Protein AF-A0A934JJX5-F1 (afdb_monomer_lite)

Radius of gyration: 12.73 Å; chains: 1; bounding box: 19×26×41 Å

Foldseek 3Di:
DDPPPPQQWKWWKAFDPPAWDADPVRHTADNVTDIDGPDPVVVVCVVVNGMDTPDTPRDD

Secondary structure (DSSP, 8-state):
---------EEEEEEPTT---B-TTSPBPPTT-EEEE--HHHHHHHHTTSEEEEEETT--

Structure (mmCIF, N/CA/C/O backbone):
data_AF-A0A934JJX5-F1
#
_entry.id   AF-A0A934JJX5-F1
#
loop_
_atom_site.group_PDB
_atom_site.id
_atom_site.type_symbol
_atom_site.label_atom_id
_atom_site.label_alt_id
_atom_site.label_comp_id
_atom_site.label_asym_id
_atom_site.label_entity_id
_atom_site.label_seq_id
_atom_site.pdbx_PDB_ins_code
_atom_site.Cartn_x
_atom_site.Cartn_y
_atom_site.Cartn_z
_atom_site.occupancy
_atom_site.B_iso_or_equiv
_atom_site.auth_seq_id
_atom_site.auth_comp_id
_atom_site.auth_asym_id
_atom_site.auth_atom_id
_atom_site.pdbx_PDB_model_num
ATOM 1 N N . MET A 1 1 ? -7.752 17.992 29.646 1.00 57.50 1 MET A N 1
ATOM 2 C CA . MET A 1 1 ? -8.223 17.807 28.257 1.00 57.50 1 MET A CA 1
ATOM 3 C C . MET A 1 1 ? -7.489 16.601 27.696 1.00 57.50 1 MET A C 1
ATOM 5 O O . MET A 1 1 ? -6.282 16.674 2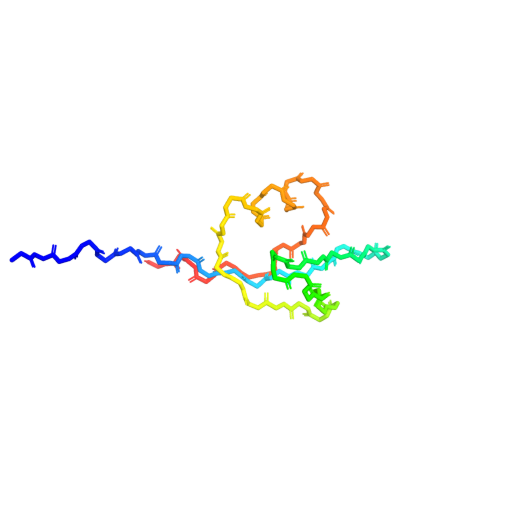7.521 1.00 57.50 1 MET A O 1
ATOM 9 N N . GLN A 1 2 ? -8.166 15.462 27.563 1.00 46.47 2 GLN A N 1
ATOM 10 C CA . GLN A 1 2 ? -7.566 14.236 27.034 1.00 46.47 2 GLN A CA 1
ATOM 11 C C . GLN A 1 2 ? -7.577 14.365 25.506 1.00 46.47 2 GLN A C 1
ATOM 13 O O . GLN A 1 2 ? -8.642 14.537 24.917 1.00 46.47 2 GLN A O 1
ATOM 18 N N . ALA A 1 3 ? -6.399 14.417 24.884 1.00 56.91 3 ALA A N 1
ATOM 19 C CA . ALA A 1 3 ? -6.283 14.468 23.431 1.00 56.91 3 ALA A CA 1
ATOM 20 C C . ALA A 1 3 ? -6.943 13.212 22.835 1.00 56.91 3 ALA A C 1
ATOM 22 O O . ALA A 1 3 ? -6.783 12.134 23.414 1.00 56.91 3 ALA A O 1
ATOM 23 N N . PRO A 1 4 ? -7.680 13.304 21.714 1.00 57.53 4 PRO A N 1
ATOM 24 C CA . PRO A 1 4 ? -8.183 12.109 21.065 1.00 57.53 4 PRO A CA 1
ATOM 25 C C . PRO A 1 4 ? -6.975 11.301 20.590 1.00 57.53 4 PRO A C 1
ATOM 27 O O . PRO A 1 4 ? -6.270 11.716 19.666 1.00 57.53 4 PRO A O 1
ATOM 30 N N . SER A 1 5 ? -6.726 10.161 21.238 1.00 53.25 5 SER A N 1
ATOM 31 C CA . SER A 1 5 ? -5.844 9.114 20.731 1.00 53.25 5 SER A CA 1
ATOM 32 C C . SER A 1 5 ? -6.401 8.670 19.387 1.00 53.25 5 SER A C 1
ATOM 34 O O . SER A 1 5 ? -7.248 7.786 19.303 1.00 53.25 5 SER A O 1
ATOM 36 N N . SER A 1 6 ? -5.991 9.360 18.326 1.00 58.59 6 SER A N 1
ATOM 37 C CA . SER A 1 6 ? -6.296 8.970 16.961 1.00 58.59 6 SER A CA 1
ATOM 38 C C . SER A 1 6 ? -5.558 7.663 16.740 1.00 58.59 6 SER A C 1
ATOM 40 O O . SER A 1 6 ? -4.349 7.667 16.529 1.00 58.59 6 SER A O 1
ATOM 42 N N . THR A 1 7 ? -6.260 6.542 16.877 1.00 67.00 7 THR A N 1
ATOM 43 C CA . THR A 1 7 ? -5.716 5.223 16.572 1.00 67.00 7 THR A CA 1
ATOM 44 C C . THR A 1 7 ? -5.350 5.214 15.095 1.00 67.00 7 THR A C 1
ATOM 46 O O . THR A 1 7 ? -6.204 5.094 14.217 1.00 67.00 7 THR A O 1
ATOM 49 N N . VAL A 1 8 ? -4.069 5.432 14.807 1.00 73.75 8 VAL A N 1
ATOM 50 C CA . VAL A 1 8 ? -3.552 5.437 13.445 1.00 73.75 8 VAL A CA 1
ATOM 51 C C . VAL A 1 8 ? -3.462 3.983 12.996 1.00 73.75 8 VAL A C 1
ATOM 53 O O . VAL A 1 8 ? -2.526 3.276 13.356 1.00 73.75 8 VAL A O 1
ATOM 56 N N . THR A 1 9 ? -4.443 3.516 12.224 1.00 83.69 9 THR A N 1
ATOM 57 C CA . THR A 1 9 ? -4.395 2.171 11.639 1.00 83.69 9 THR A CA 1
ATOM 58 C C . THR A 1 9 ? -3.238 2.098 10.647 1.00 83.69 9 THR A C 1
ATOM 60 O O . THR A 1 9 ? -3.262 2.766 9.611 1.00 83.69 9 THR A O 1
ATOM 63 N N . GLN A 1 10 ? -2.225 1.293 10.955 1.00 87.94 10 GLN A N 1
ATOM 64 C CA . GLN A 1 10 ? -1.126 0.999 1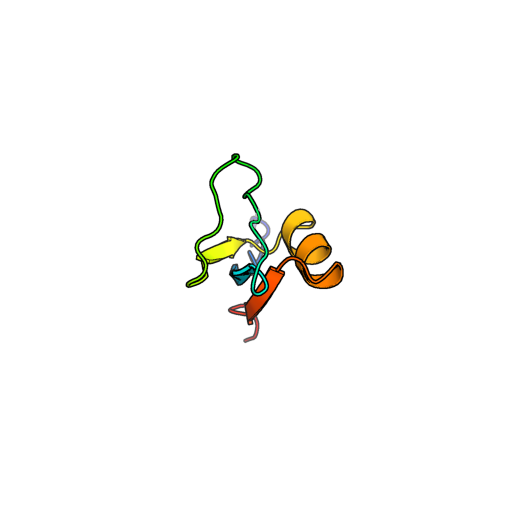0.039 1.00 87.94 10 GLN A CA 1
ATOM 65 C C . GLN A 1 10 ? -1.423 -0.280 9.256 1.00 87.94 10 GLN A C 1
ATOM 67 O O . GLN A 1 10 ? -1.979 -1.245 9.783 1.00 87.94 10 GLN A O 1
ATOM 72 N N . VAL A 1 11 ? -1.069 -0.276 7.976 1.00 90.25 11 VAL A N 1
ATOM 73 C CA . VAL A 1 11 ? -1.231 -1.416 7.078 1.00 90.25 11 VAL A CA 1
ATOM 74 C C . VAL A 1 11 ? 0.035 -1.584 6.248 1.00 90.25 11 VAL A C 1
ATOM 76 O O . VAL A 1 11 ? 0.584 -0.611 5.730 1.00 90.25 11 VAL A O 1
ATOM 79 N N . LYS A 1 12 ? 0.491 -2.822 6.078 1.00 92.12 12 LYS A N 1
ATOM 80 C CA . LYS A 1 12 ? 1.526 -3.146 5.100 1.00 92.12 12 LYS A CA 1
ATOM 81 C C . LYS A 1 12 ? 0.862 -3.375 3.751 1.00 92.12 12 LYS A C 1
ATOM 83 O O . LYS A 1 12 ? 0.052 -4.291 3.616 1.00 92.12 12 LYS A O 1
ATOM 88 N N . VAL A 1 13 ? 1.192 -2.557 2.755 1.00 92.44 13 VAL A N 1
ATOM 89 C CA . VAL A 1 13 ? 0.639 -2.654 1.393 1.00 92.44 13 VAL A CA 1
ATOM 90 C C . VAL A 1 13 ? 1.737 -2.896 0.376 1.00 92.44 13 VAL A C 1
ATOM 92 O O . VAL A 1 13 ? 2.834 -2.365 0.514 1.00 92.44 13 VAL A O 1
ATOM 95 N N . ARG A 1 14 ? 1.432 -3.637 -0.688 1.00 93.56 14 ARG A N 1
ATOM 96 C CA . ARG A 1 14 ? 2.294 -3.760 -1.875 1.00 93.56 14 ARG A CA 1
ATOM 97 C C . ARG A 1 14 ? 1.513 -3.504 -3.161 1.00 93.56 14 ARG A C 1
ATOM 99 O O . ARG A 1 14 ? 0.299 -3.693 -3.156 1.00 93.56 14 ARG A O 1
ATOM 106 N N . PRO A 1 15 ? 2.170 -3.120 -4.265 1.00 94.94 15 PRO A N 1
ATOM 107 C CA . PRO A 1 15 ? 1.547 -3.088 -5.580 1.00 94.94 15 PRO A CA 1
ATOM 108 C C . PRO A 1 15 ? 1.095 -4.485 -6.000 1.00 94.94 15 PRO A C 1
ATOM 110 O O . PRO A 1 15 ? 1.754 -5.483 -5.691 1.00 94.94 15 PRO A O 1
ATOM 113 N N . ALA A 1 16 ? -0.010 -4.552 -6.739 1.00 92.69 16 ALA A N 1
ATOM 114 C CA . ALA A 1 16 ? -0.361 -5.752 -7.482 1.00 92.69 16 ALA A CA 1
ATOM 115 C C . ALA A 1 16 ? 0.739 -6.102 -8.504 1.00 92.69 16 ALA A C 1
ATOM 117 O O . ALA A 1 16 ? 1.482 -5.234 -8.972 1.00 92.69 16 ALA A O 1
ATOM 118 N N . LEU A 1 17 ? 0.846 -7.385 -8.860 1.00 89.31 17 LEU A N 1
ATOM 119 C CA . LEU A 1 17 ? 1.836 -7.846 -9.836 1.00 89.31 17 LEU A CA 1
ATOM 120 C C . LEU A 1 17 ? 1.667 -7.104 -11.168 1.00 89.31 17 LEU A C 1
ATOM 122 O O . LEU A 1 17 ? 0.559 -6.968 -11.681 1.00 89.31 17 LEU A O 1
ATOM 126 N N . GLY A 1 18 ? 2.778 -6.601 -11.711 1.00 87.94 18 GLY A N 1
ATOM 127 C CA . GLY A 1 18 ? 2.780 -5.817 -12.948 1.00 87.94 18 GLY A CA 1
ATOM 128 C C . GLY A 1 18 ? 2.270 -4.378 -12.805 1.00 87.94 18 GLY A C 1
ATOM 129 O O . GLY A 1 18 ? 2.218 -3.667 -13.806 1.00 87.94 18 GLY A O 1
ATOM 130 N N . ARG A 1 19 ? 1.924 -3.914 -11.593 1.00 89.25 19 ARG A N 1
ATOM 131 C CA . ARG A 1 19 ? 1.555 -2.514 -11.338 1.00 89.25 19 ARG A CA 1
ATOM 132 C C . ARG A 1 19 ? 2.648 -1.759 -10.595 1.00 89.25 19 ARG A C 1
ATOM 134 O O . ARG A 1 19 ? 3.333 -2.288 -9.725 1.00 89.25 19 ARG A O 1
ATOM 141 N N . GLN A 1 20 ? 2.764 -0.475 -10.919 1.00 91.44 20 GLN A N 1
ATOM 142 C CA . GLN A 1 20 ? 3.608 0.476 -10.209 1.00 91.44 20 GLN A CA 1
ATOM 143 C C . GLN A 1 20 ? 2.714 1.555 -9.600 1.00 91.44 20 GLN A C 1
ATOM 145 O O . GLN A 1 20 ? 2.096 2.340 -10.315 1.00 91.44 20 GLN A O 1
ATOM 150 N N . VAL A 1 21 ? 2.652 1.596 -8.271 1.00 90.44 21 VAL A N 1
ATOM 151 C CA . VAL A 1 21 ? 1.866 2.585 -7.526 1.00 90.44 21 VAL A CA 1
ATOM 152 C C . VAL A 1 21 ? 2.825 3.533 -6.816 1.00 90.44 21 VAL A C 1
ATOM 154 O O . VAL A 1 21 ? 3.861 3.114 -6.298 1.00 90.44 21 VAL A O 1
ATOM 157 N N . ARG A 1 22 ? 2.496 4.824 -6.805 1.00 92.75 22 ARG A N 1
ATOM 158 C CA . ARG A 1 22 ? 3.253 5.851 -6.080 1.00 92.75 22 ARG A CA 1
ATOM 159 C C . ARG A 1 22 ? 2.515 6.223 -4.804 1.00 92.75 22 ARG A C 1
ATOM 161 O O . ARG A 1 22 ? 1.295 6.189 -4.763 1.00 92.75 22 ARG A O 1
ATOM 168 N N . LYS A 1 23 ? 3.253 6.592 -3.770 1.00 89.19 23 LYS A N 1
ATOM 169 C CA . LYS A 1 23 ? 2.723 7.204 -2.555 1.00 89.19 23 LYS A CA 1
ATOM 170 C C . LYS A 1 23 ? 2.270 8.634 -2.851 1.00 89.19 23 LYS A C 1
ATOM 172 O O . LYS A 1 23 ? 2.630 9.218 -3.874 1.00 89.19 23 LYS A O 1
ATOM 177 N N . GLU A 1 24 ? 1.536 9.223 -1.913 1.00 85.62 24 GLU A N 1
ATOM 178 C CA . GLU A 1 24 ? 1.080 10.622 -1.983 1.00 85.62 24 GLU A CA 1
ATOM 179 C C . GLU A 1 24 ? 2.253 11.614 -2.125 1.00 85.62 24 GLU A C 1
ATOM 181 O O . GLU A 1 24 ? 2.113 12.657 -2.750 1.00 85.62 24 GLU A O 1
ATOM 186 N N . ASN A 1 25 ? 3.442 11.249 -1.630 1.00 86.81 25 ASN A N 1
ATOM 187 C CA . ASN A 1 25 ? 4.676 12.030 -1.763 1.00 86.81 25 ASN A CA 1
ATOM 188 C C . ASN A 1 25 ? 5.444 11.792 -3.083 1.00 86.81 25 ASN A C 1
ATOM 190 O O . ASN A 1 25 ? 6.581 12.235 -3.218 1.00 86.81 25 ASN A O 1
ATOM 194 N N . GLY A 1 26 ? 4.873 11.041 -4.028 1.00 89.44 26 GLY A N 1
ATOM 195 C CA . GLY A 1 26 ? 5.482 10.731 -5.323 1.00 89.44 26 GLY A CA 1
ATOM 196 C C . GLY A 1 26 ? 6.492 9.578 -5.323 1.00 89.44 26 GLY A C 1
ATOM 197 O O . GLY A 1 26 ? 6.884 9.133 -6.401 1.00 89.44 26 GLY A O 1
ATOM 198 N N . GLN A 1 27 ? 6.885 9.040 -4.164 1.00 90.88 27 GLN A N 1
ATOM 199 C CA . GLN A 1 27 ? 7.797 7.891 -4.103 1.00 90.88 27 GLN A CA 1
ATOM 200 C C . GLN A 1 27 ? 7.107 6.604 -4.559 1.00 90.88 27 GLN A C 1
ATOM 202 O O . GLN A 1 27 ? 5.943 6.369 -4.245 1.00 90.88 27 GLN A O 1
ATOM 207 N N . ILE A 1 28 ? 7.839 5.728 -5.240 1.00 91.75 28 ILE A N 1
ATOM 208 C CA . ILE A 1 28 ? 7.319 4.428 -5.678 1.00 91.75 28 ILE A CA 1
ATOM 209 C C . ILE A 1 28 ? 7.149 3.495 -4.472 1.00 91.75 28 ILE A C 1
ATOM 211 O O . ILE A 1 28 ? 7.989 3.457 -3.572 1.00 91.75 28 ILE A O 1
ATOM 215 N N . ILE A 1 29 ? 6.045 2.750 -4.453 1.00 90.94 29 ILE A N 1
ATOM 216 C CA . ILE A 1 29 ? 5.800 1.693 -3.474 1.00 90.94 29 ILE A CA 1
ATOM 217 C C . ILE A 1 29 ? 6.601 0.455 -3.907 1.00 90.94 29 ILE A C 1
ATOM 219 O O . ILE A 1 29 ? 6.394 -0.029 -5.023 1.00 90.94 29 ILE A O 1
ATOM 223 N N . PRO A 1 30 ? 7.510 -0.060 -3.061 1.00 91.69 30 PRO A N 1
ATOM 224 C CA . PRO A 1 30 ? 8.296 -1.243 -3.390 1.00 91.69 30 PRO A CA 1
ATOM 225 C C . PRO A 1 30 ? 7.397 -2.478 -3.521 1.00 91.69 30 PRO A C 1
ATOM 227 O O . PRO A 1 30 ? 6.404 -2.621 -2.808 1.00 91.69 30 PRO A O 1
ATOM 230 N N . THR A 1 31 ? 7.768 -3.402 -4.406 1.00 90.06 31 THR A N 1
ATOM 231 C CA . THR A 1 31 ? 7.038 -4.664 -4.627 1.00 90.06 31 THR A CA 1
ATOM 232 C C . THR A 1 31 ? 7.049 -5.592 -3.412 1.00 90.06 31 THR A C 1
ATOM 234 O O . THR A 1 31 ? 6.127 -6.390 -3.254 1.00 90.06 31 THR A O 1
ATOM 237 N N . ASP A 1 32 ? 8.052 -5.449 -2.542 1.00 87.81 32 ASP A N 1
ATOM 238 C CA . ASP A 1 32 ? 8.153 -6.135 -1.244 1.00 87.81 32 ASP A CA 1
ATOM 239 C C . ASP A 1 32 ? 7.073 -5.674 -0.240 1.00 87.81 32 ASP A C 1
ATOM 241 O O . ASP A 1 32 ? 6.722 -6.358 0.724 1.00 87.81 32 ASP A O 1
ATOM 245 N N . GLY A 1 33 ? 6.474 -4.518 -0.519 1.00 88.81 33 GLY A N 1
ATOM 246 C CA . GLY A 1 33 ? 5.500 -3.861 0.328 1.00 88.81 33 GLY A CA 1
ATOM 247 C C . GLY A 1 33 ? 6.126 -2.893 1.323 1.00 88.81 33 GLY A C 1
ATOM 248 O O . GLY A 1 33 ? 7.328 -2.885 1.571 1.00 88.81 33 GLY A O 1
ATOM 249 N N . ILE A 1 34 ? 5.287 -2.023 1.866 1.00 90.81 34 ILE A N 1
ATOM 250 C CA . ILE A 1 34 ? 5.678 -0.946 2.768 1.00 90.81 34 ILE A CA 1
ATOM 251 C C . ILE A 1 34 ? 4.568 -0.679 3.774 1.00 90.81 34 ILE A C 1
ATOM 253 O O . ILE A 1 34 ? 3.381 -0.756 3.446 1.00 90.81 34 ILE A O 1
ATOM 257 N N . ASP A 1 35 ? 4.970 -0.349 4.991 1.00 91.19 35 ASP A N 1
ATOM 258 C CA . ASP A 1 35 ? 4.073 0.083 6.048 1.00 91.19 35 ASP A CA 1
ATOM 259 C C . ASP A 1 35 ? 3.615 1.516 5.789 1.00 91.19 35 ASP A C 1
ATOM 261 O O . ASP A 1 35 ? 4.410 2.450 5.638 1.00 91.19 35 ASP A O 1
ATOM 265 N N . VAL A 1 36 ? 2.302 1.685 5.706 1.00 88.38 36 VAL A N 1
ATOM 266 C CA . VAL A 1 36 ? 1.657 2.976 5.496 1.00 88.38 36 VAL A CA 1
ATOM 267 C C . VAL A 1 36 ? 0.549 3.165 6.511 1.00 88.38 36 VAL A C 1
ATOM 269 O O . VAL A 1 36 ? -0.080 2.218 6.984 1.00 88.38 36 VAL A O 1
ATOM 272 N N . VAL A 1 37 ? 0.269 4.422 6.821 1.00 89.31 37 VAL A N 1
ATOM 273 C CA . VAL A 1 37 ? -0.961 4.776 7.518 1.00 89.31 37 VAL A CA 1
ATOM 274 C C . VAL A 1 37 ? -2.126 4.564 6.558 1.00 89.31 37 VAL A C 1
ATOM 276 O O . VAL A 1 37 ? -2.101 5.065 5.432 1.00 89.31 37 VAL A O 1
ATOM 279 N N . LEU A 1 38 ? -3.150 3.832 6.996 1.00 88.00 38 LEU A N 1
ATOM 280 C CA . LEU A 1 38 ? -4.337 3.520 6.207 1.00 88.00 38 LEU A CA 1
ATOM 281 C C . LEU A 1 38 ? -5.198 4.779 6.001 1.00 88.00 38 LEU A C 1
ATOM 283 O O . LEU A 1 38 ? -6.225 4.980 6.651 1.00 88.00 38 LEU A O 1
ATOM 287 N N . SER A 1 39 ? -4.779 5.630 5.069 1.00 89.81 39 SER A N 1
ATOM 288 C CA . SER A 1 39 ? -5.521 6.811 4.6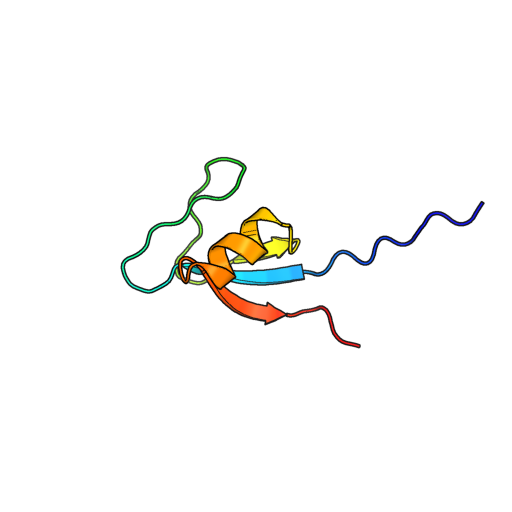32 1.00 89.81 39 SER A CA 1
ATOM 289 C C . SER A 1 39 ? -6.592 6.447 3.593 1.00 89.81 39 SER A C 1
ATOM 291 O O . SER A 1 39 ? -6.614 5.344 3.0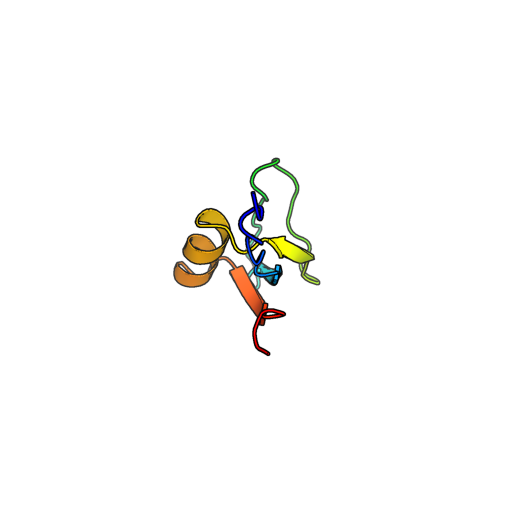30 1.00 89.81 39 SER A O 1
ATOM 293 N N . LYS A 1 40 ? -7.489 7.397 3.289 1.00 89.38 40 LYS A N 1
ATOM 294 C CA . LYS A 1 40 ? -8.498 7.249 2.221 1.00 89.38 40 LYS A CA 1
ATOM 295 C C . LYS A 1 40 ? -7.853 6.918 0.867 1.00 89.38 40 LYS A C 1
ATOM 297 O O . LYS A 1 40 ? -8.441 6.172 0.086 1.00 89.38 40 LYS A O 1
ATOM 302 N N . TYR A 1 41 ? -6.645 7.431 0.616 1.00 90.50 41 TYR A N 1
ATOM 303 C CA . TYR A 1 41 ? -5.864 7.150 -0.587 1.00 90.50 41 TYR A CA 1
ATOM 304 C C . TYR A 1 41 ? -5.566 5.652 -0.725 1.00 90.50 41 TYR A C 1
ATOM 306 O O . TYR A 1 41 ? -5.932 5.036 -1.726 1.00 90.50 41 TYR A O 1
ATOM 314 N N . TYR A 1 42 ? -4.965 5.049 0.305 1.00 89.94 42 TYR A N 1
ATOM 315 C CA . TYR A 1 42 ? -4.590 3.635 0.276 1.00 89.94 42 TYR A CA 1
ATOM 316 C C . TYR A 1 42 ? -5.811 2.720 0.262 1.00 89.94 42 TYR A C 1
ATOM 318 O O . TYR A 1 42 ? -5.828 1.766 -0.508 1.00 89.94 42 TYR A O 1
ATOM 326 N N . ARG A 1 43 ? -6.871 3.042 1.020 1.00 90.06 43 ARG A N 1
ATOM 327 C CA . ARG A 1 43 ? -8.137 2.282 0.977 1.00 90.06 43 ARG A CA 1
ATOM 328 C C . ARG A 1 43 ? -8.720 2.219 -0.430 1.00 90.06 43 ARG A C 1
ATOM 330 O O . ARG A 1 43 ? -9.101 1.145 -0.882 1.00 90.06 43 ARG A O 1
ATOM 337 N N . ARG A 1 44 ? -8.753 3.357 -1.130 1.00 92.12 44 ARG A N 1
ATOM 338 C CA . ARG A 1 44 ? -9.232 3.418 -2.512 1.00 92.12 44 ARG A CA 1
ATOM 339 C C . ARG A 1 44 ? -8.370 2.556 -3.434 1.00 92.12 44 ARG A C 1
ATOM 341 O O . ARG A 1 44 ? -8.916 1.733 -4.149 1.00 92.12 44 ARG A O 1
ATOM 348 N N . ARG A 1 45 ? -7.041 2.674 -3.361 1.00 91.75 45 ARG A N 1
ATOM 349 C CA . ARG A 1 45 ? -6.118 1.872 -4.185 1.00 91.75 45 ARG A CA 1
ATOM 350 C C . ARG A 1 45 ? -6.210 0.373 -3.913 1.00 91.75 45 ARG A C 1
ATOM 352 O O . ARG A 1 45 ? -6.064 -0.417 -4.838 1.00 91.75 45 ARG A O 1
ATOM 359 N N . ILE A 1 46 ? -6.462 -0.016 -2.666 1.00 91.56 46 ILE A N 1
ATOM 360 C CA . ILE A 1 46 ? -6.729 -1.414 -2.320 1.00 91.56 46 ILE A CA 1
ATOM 361 C C . ILE A 1 46 ? -8.046 -1.870 -2.959 1.00 91.56 46 ILE A C 1
ATOM 363 O O . ILE A 1 46 ? -8.085 -2.915 -3.598 1.00 91.56 46 ILE A O 1
ATOM 367 N N . SER A 1 47 ? -9.101 -1.057 -2.858 1.00 91.62 47 SER A N 1
ATOM 368 C CA . SER A 1 47 ? -10.404 -1.349 -3.469 1.00 91.62 47 SER A CA 1
ATOM 369 C C . SER A 1 47 ? -10.360 -1.404 -5.001 1.00 91.62 47 SER A C 1
ATOM 371 O O . SER A 1 47 ? -11.060 -2.217 -5.591 1.00 91.62 47 SER A O 1
ATOM 373 N N . ASP A 1 48 ? -9.545 -0.562 -5.640 1.00 91.94 48 ASP A N 1
ATOM 374 C CA . ASP A 1 48 ? -9.324 -0.549 -7.093 1.00 91.94 48 ASP A CA 1
ATOM 375 C C . ASP A 1 48 ? -8.456 -1.742 -7.564 1.00 91.94 48 ASP A C 1
ATOM 377 O O . ASP A 1 48 ? -8.280 -1.954 -8.765 1.00 91.94 48 ASP A O 1
ATOM 381 N N . GLY A 1 49 ? -7.878 -2.518 -6.636 1.00 90.94 49 GLY A N 1
ATOM 382 C CA . GLY A 1 49 ? -6.965 -3.626 -6.935 1.00 90.94 49 GLY A CA 1
ATOM 383 C C . GLY A 1 49 ? -5.557 -3.186 -7.361 1.00 90.94 49 GLY A C 1
ATOM 384 O O . GLY A 1 49 ? -4.773 -4.004 -7.838 1.00 90.94 49 GLY A O 1
ATOM 385 N N . ASP A 1 50 ? -5.216 -1.903 -7.199 1.00 91.56 50 ASP A N 1
ATOM 386 C CA . ASP A 1 50 ? -3.863 -1.377 -7.423 1.00 91.56 50 ASP A CA 1
ATOM 387 C C . ASP A 1 50 ? -2.883 -1.853 -6.346 1.00 91.56 50 ASP A C 1
ATOM 389 O O . ASP A 1 50 ? -1.719 -2.152 -6.629 1.00 91.56 50 ASP A O 1
ATOM 393 N N . LEU A 1 51 ? -3.357 -1.886 -5.098 1.00 93.44 51 LEU A N 1
ATOM 394 C CA . LEU A 1 51 ? -2.592 -2.282 -3.924 1.00 93.44 51 LEU A CA 1
ATOM 395 C C . LEU A 1 51 ? -3.209 -3.510 -3.260 1.00 93.44 51 LEU A C 1
ATOM 397 O O . LEU A 1 51 ? -4.420 -3.680 -3.218 1.00 93.44 51 LEU A O 1
ATOM 401 N N . ILE A 1 52 ? -2.357 -4.336 -2.672 1.00 92.25 52 ILE A N 1
ATOM 402 C CA . ILE A 1 52 ? -2.737 -5.498 -1.879 1.00 92.25 52 ILE A CA 1
ATOM 403 C C . ILE A 1 52 ? -2.300 -5.227 -0.443 1.00 92.25 52 ILE A C 1
ATOM 405 O O . ILE A 1 52 ? -1.111 -5.015 -0.187 1.00 92.25 52 ILE A O 1
ATOM 409 N N . ALA A 1 53 ? -3.255 -5.230 0.487 1.00 90.94 53 ALA A N 1
ATOM 410 C CA . ALA A 1 53 ? -2.973 -5.200 1.917 1.00 90.94 53 ALA A CA 1
ATOM 411 C C . ALA A 1 53 ? -2.476 -6.582 2.363 1.00 90.94 53 ALA A C 1
ATOM 413 O O . ALA A 1 53 ? -3.167 -7.581 2.191 1.00 90.94 53 ALA A O 1
ATOM 414 N N . ILE A 1 54 ? -1.255 -6.633 2.888 1.00 88.38 54 ILE A N 1
ATOM 415 C CA . ILE A 1 54 ? -0.592 -7.861 3.341 1.00 88.38 54 ILE A CA 1
ATOM 416 C C . ILE A 1 54 ? -0.806 -8.067 4.840 1.00 88.38 54 ILE A C 1
ATOM 418 O O . ILE A 1 54 ? -0.951 -9.198 5.287 1.00 88.38 54 ILE A O 1
ATOM 422 N N . ASN A 1 55 ? -0.801 -6.986 5.623 1.00 81.38 55 ASN A N 1
ATOM 423 C CA . ASN A 1 55 ? -0.975 -7.059 7.069 1.00 81.38 55 ASN A CA 1
ATOM 424 C C . ASN A 1 55 ? -1.673 -5.801 7.584 1.00 81.38 55 ASN A C 1
ATOM 426 O O . ASN A 1 55 ? -1.201 -4.694 7.328 1.00 81.38 55 ASN A O 1
ATOM 430 N N . THR A 1 56 ? -2.774 -5.966 8.309 1.00 70.50 56 THR A N 1
ATOM 431 C CA . THR A 1 56 ? -3.489 -4.865 8.959 1.00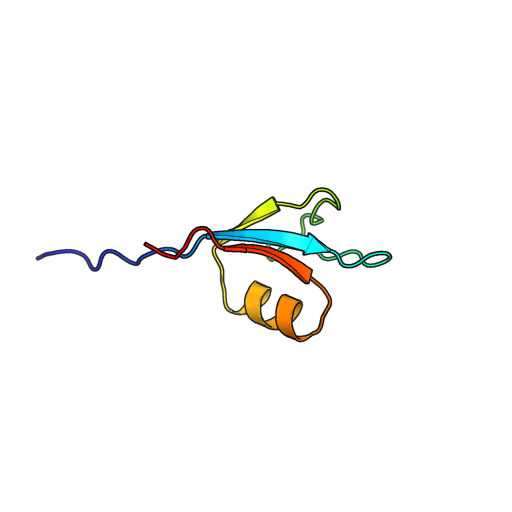 70.50 56 THR A CA 1
ATOM 432 C C . THR A 1 56 ? -3.096 -4.884 10.432 1.00 70.50 56 THR A C 1
ATOM 434 O O . THR A 1 56 ? -3.599 -5.699 11.196 1.00 70.50 56 THR A O 1
ATOM 437 N N . LEU A 1 57 ? -2.190 -3.999 10.853 1.00 64.31 57 LEU A N 1
ATOM 438 C CA . LEU A 1 57 ? -1.677 -3.947 12.232 1.00 64.31 57 LEU A CA 1
ATOM 439 C C . LEU A 1 57 ? -2.642 -3.206 13.177 1.00 64.31 57 LEU A C 1
ATOM 441 O O . LEU A 1 57 ? -2.228 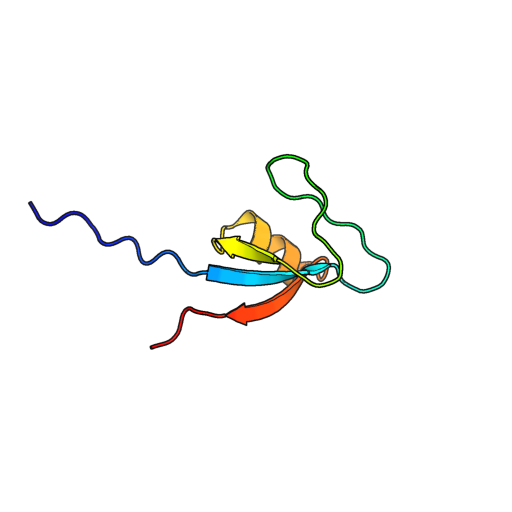-2.439 14.040 1.00 64.31 57 LEU A O 1
ATOM 445 N N . GLY A 1 58 ? -3.946 -3.386 12.971 1.00 56.94 58 GLY A N 1
ATOM 446 C CA . GLY A 1 58 ? -4.991 -2.543 13.547 1.00 56.94 58 GLY A CA 1
ATOM 447 C C . GLY A 1 58 ? -6.077 -3.268 14.326 1.00 56.94 58 GLY A C 1
ATOM 448 O O . GLY A 1 58 ? -7.071 -2.622 14.636 1.00 56.94 58 GLY A O 1
ATOM 449 N N . GLU A 1 59 ? -5.922 -4.556 14.630 1.00 46.38 59 GLU A N 1
ATOM 450 C CA . GLU A 1 59 ? -6.891 -5.282 15.455 1.00 46.38 59 GLU A CA 1
ATOM 451 C C . GLU A 1 59 ? -6.220 -5.855 16.706 1.00 46.38 59 GLU A C 1
ATOM 453 O O . GLU A 1 59 ? -5.552 -6.891 16.666 1.00 46.38 59 GLU A O 1
ATOM 458 N N . LYS A 1 60 ? -6.405 -5.154 17.827 1.00 40.00 60 LYS A N 1
ATOM 459 C CA . LYS A 1 60 ? -6.545 -5.770 19.143 1.00 40.00 60 LYS A CA 1
ATOM 460 C C . LYS A 1 60 ? -7.449 -4.924 20.028 1.00 40.00 60 LYS A C 1
ATOM 462 O O . LYS A 1 60 ? -7.313 -3.682 19.967 1.00 40.00 60 LYS A O 1
#

Organism: NCBI:txid2795388

pLDDT: mean 83.1, std 14.26, range [40.0, 94.94]

Sequence (60 aa):
MQAPSSTVTQVKVRPALGRQVRKENGQIIPTDGIDVVLSKYYRRRISDGDLIAINTLGEK

InterPro domains:
  IPR024400 Protein of unknown function DUF2635 [PF10948] (13-55)